Protein AF-A0A8J6J116-F1 (afdb_monomer)

Structure (mmCIF, N/CA/C/O backbone):
data_AF-A0A8J6J116-F1
#
_entry.id   AF-A0A8J6J116-F1
#
loop_
_atom_site.group_PDB
_atom_site.id
_atom_site.type_symbol
_atom_site.label_atom_id
_atom_site.label_alt_id
_atom_site.label_comp_id
_atom_site.label_asym_id
_atom_site.label_entity_id
_atom_site.label_seq_id
_atom_site.pdbx_PDB_ins_code
_atom_site.Cartn_x
_atom_site.Cartn_y
_atom_site.Cartn_z
_atom_site.occupancy
_atom_site.B_iso_or_equiv
_atom_site.auth_seq_id
_atom_site.auth_comp_id
_atom_site.auth_asym_id
_atom_site.auth_atom_id
_atom_site.pdbx_PDB_model_num
ATOM 1 N N . MET A 1 1 ? -20.172 -33.996 52.010 1.00 62.44 1 MET A N 1
ATOM 2 C CA . MET A 1 1 ? -20.257 -32.525 52.157 1.00 62.44 1 MET A CA 1
ATOM 3 C C . MET A 1 1 ? -21.254 -32.003 51.133 1.00 62.44 1 MET A C 1
ATOM 5 O O . MET A 1 1 ? -21.252 -32.518 50.020 1.00 62.44 1 MET A O 1
ATOM 9 N N . GLN A 1 2 ? -22.147 -31.082 51.504 1.00 69.88 2 GLN A N 1
ATOM 10 C CA . GLN A 1 2 ? -23.042 -30.431 50.539 1.00 69.88 2 GLN A CA 1
ATOM 11 C C . GLN A 1 2 ? -22.332 -29.199 49.951 1.00 69.88 2 GLN A C 1
ATOM 13 O O . GLN A 1 2 ? -21.699 -28.475 50.721 1.00 69.88 2 GLN A O 1
ATOM 18 N N . PRO A 1 3 ? -22.381 -28.976 48.626 1.00 76.38 3 PRO A N 1
ATOM 19 C CA . PRO A 1 3 ? -21.834 -27.767 48.022 1.00 76.38 3 PRO A CA 1
ATOM 20 C C . PRO A 1 3 ? -22.619 -26.528 48.459 1.00 76.38 3 PRO A C 1
ATOM 22 O O . PRO A 1 3 ? -23.845 -26.564 48.548 1.00 76.38 3 PRO A O 1
ATOM 25 N N . ASP A 1 4 ? -21.906 -25.435 48.704 1.00 85.69 4 ASP A N 1
ATOM 26 C CA . ASP A 1 4 ? -22.488 -24.132 49.018 1.00 85.69 4 ASP A CA 1
ATOM 27 C C . ASP A 1 4 ? -22.563 -23.283 47.741 1.00 85.69 4 ASP A C 1
ATOM 29 O O . ASP A 1 4 ? -21.609 -22.591 47.379 1.00 85.69 4 ASP A O 1
ATOM 33 N N . TYR A 1 5 ? -23.694 -23.379 47.038 1.00 83.38 5 TYR A N 1
ATOM 34 C CA . TYR A 1 5 ? -23.915 -22.732 45.738 1.00 83.38 5 TYR A CA 1
ATOM 35 C C . TYR A 1 5 ? -23.984 -21.200 45.812 1.00 83.38 5 TYR A C 1
ATOM 37 O O . TYR A 1 5 ? -23.801 -20.535 44.795 1.00 83.38 5 TYR A O 1
ATOM 45 N N . SER A 1 6 ? -24.161 -20.622 47.005 1.00 81.56 6 SER A N 1
ATOM 46 C CA . SER A 1 6 ? -24.160 -19.164 47.189 1.00 81.56 6 SER A CA 1
ATOM 47 C C . SER A 1 6 ? -22.808 -18.527 46.828 1.00 81.56 6 SER A C 1
ATOM 49 O O . SER A 1 6 ? -22.744 -17.376 46.396 1.00 81.56 6 SER A O 1
ATOM 51 N N . LYS A 1 7 ? -21.719 -19.298 46.940 1.00 84.31 7 LYS A N 1
ATOM 52 C CA . LYS A 1 7 ? -20.347 -18.852 46.658 1.00 84.31 7 LYS A CA 1
ATOM 53 C C . LYS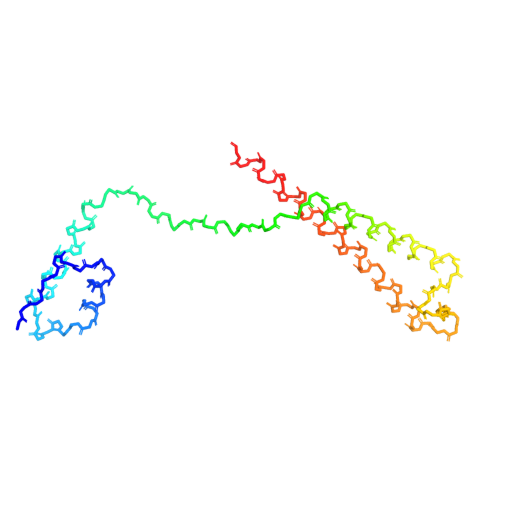 A 1 7 ? -19.941 -18.984 45.194 1.00 84.31 7 LYS A C 1
ATOM 55 O O . LYS A 1 7 ? -18.870 -18.509 44.834 1.00 84.31 7 LYS A O 1
ATOM 60 N N . TYR A 1 8 ? -20.761 -19.637 44.376 1.00 83.94 8 TYR A N 1
ATOM 61 C CA . TYR A 1 8 ? -20.436 -19.917 42.982 1.00 83.94 8 TYR A CA 1
ATOM 62 C C . TYR A 1 8 ? -20.707 -18.661 42.153 1.00 83.94 8 TYR A C 1
ATOM 64 O O . TYR A 1 8 ? -21.639 -17.903 42.427 1.00 83.94 8 TYR A O 1
ATOM 72 N N . THR A 1 9 ? -19.905 -18.423 41.127 1.00 85.75 9 THR A N 1
ATOM 73 C CA . THR A 1 9 ? -20.206 -17.465 40.059 1.00 85.75 9 THR A CA 1
ATOM 74 C C . THR A 1 9 ? -21.334 -17.997 39.166 1.00 85.75 9 THR A C 1
ATOM 76 O O . THR A 1 9 ? -21.699 -19.169 39.224 1.00 85.75 9 THR A O 1
ATOM 79 N N . VAL A 1 10 ? -21.930 -17.136 38.334 1.00 84.44 10 VAL A N 1
ATOM 80 C CA . VAL A 1 10 ? -23.018 -17.558 37.428 1.00 84.44 10 VAL A CA 1
ATOM 81 C C . VAL A 1 10 ? -22.542 -18.638 36.451 1.00 84.44 10 VAL A C 1
ATOM 83 O O . VAL A 1 10 ? -23.272 -19.595 36.211 1.00 84.44 10 VAL A O 1
ATOM 86 N N . ASP A 1 11 ? -21.316 -18.520 35.942 1.00 84.69 11 ASP A N 1
ATOM 87 C CA . ASP A 1 11 ? -20.741 -19.494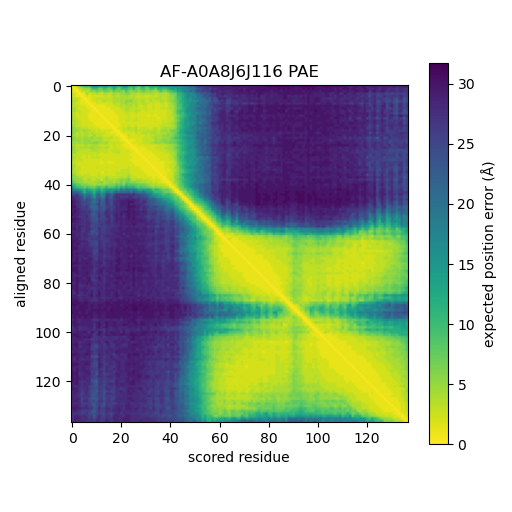 35.010 1.00 84.69 11 ASP A CA 1
ATOM 88 C C . ASP A 1 11 ? -20.491 -20.845 35.701 1.00 84.69 11 ASP A C 1
ATOM 90 O O . ASP A 1 11 ? -20.883 -21.885 35.172 1.00 84.69 11 ASP A O 1
ATOM 94 N N . GLU A 1 12 ? -19.970 -20.834 36.934 1.00 84.69 12 GLU A N 1
ATOM 95 C CA . GLU A 1 12 ? -19.794 -22.047 37.752 1.00 84.69 12 GLU A CA 1
ATOM 96 C C . GLU A 1 12 ? -21.133 -22.725 38.092 1.00 84.69 12 GLU A C 1
ATOM 98 O O . GLU A 1 12 ? -21.199 -23.951 38.179 1.00 84.69 12 GLU A O 1
ATOM 103 N N . LEU A 1 13 ? -22.225 -21.966 38.258 1.00 89.38 13 LEU A N 1
ATOM 104 C CA . LEU A 1 13 ? -23.566 -22.536 38.450 1.00 89.38 13 LEU A CA 1
ATOM 105 C C . LEU A 1 13 ? -24.076 -23.244 37.185 1.00 89.38 13 LEU A C 1
ATOM 107 O O . LEU A 1 13 ? -24.674 -24.316 37.292 1.00 89.38 13 LEU A O 1
ATOM 111 N N . TYR A 1 14 ? -23.830 -22.687 35.994 1.00 88.38 14 TYR A N 1
ATOM 112 C CA . TYR A 1 14 ? -24.181 -23.344 34.728 1.00 88.38 14 TYR A CA 1
ATOM 113 C C . TYR A 1 14 ? -23.334 -24.595 34.472 1.00 88.38 14 TYR A C 1
ATOM 115 O O . TYR A 1 14 ? -23.871 -25.618 34.041 1.00 88.38 14 TYR A O 1
ATOM 123 N N . GLU A 1 15 ? -22.041 -24.548 34.787 1.00 87.38 15 GLU A N 1
ATOM 124 C CA . GLU A 1 15 ? -21.150 -25.708 34.703 1.00 87.38 15 GLU A CA 1
ATOM 125 C C . GLU A 1 15 ? -21.564 -26.813 35.690 1.00 87.38 15 GLU A C 1
ATOM 127 O O . GLU A 1 15 ? -21.654 -27.990 35.322 1.00 87.38 15 GLU A O 1
ATOM 132 N N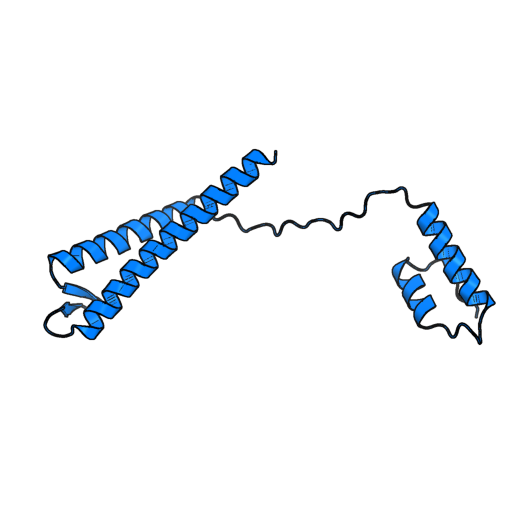 . ALA A 1 16 ? -21.916 -26.446 36.926 1.00 87.94 16 ALA A N 1
ATOM 133 C CA . ALA A 1 16 ? -22.441 -27.379 37.919 1.00 87.94 16 ALA A CA 1
ATOM 134 C C . ALA A 1 16 ? -23.770 -28.008 37.468 1.00 87.94 16 ALA A C 1
ATOM 136 O O . ALA A 1 16 ? -23.977 -29.205 37.657 1.00 87.94 16 ALA A O 1
ATOM 137 N N . LEU A 1 17 ? -24.658 -27.237 36.831 1.00 89.62 17 LEU A N 1
ATOM 138 C CA . LEU A 1 17 ? -25.922 -27.747 36.294 1.00 89.62 17 LEU A CA 1
ATOM 139 C C . LEU A 1 17 ? -25.721 -28.714 35.112 1.00 89.62 17 LEU A C 1
ATOM 141 O O . LEU A 1 17 ? -26.510 -29.646 34.946 1.00 89.62 17 LEU A O 1
ATOM 145 N N . GLY A 1 18 ? -24.690 -28.486 34.293 1.00 87.56 18 GLY A N 1
ATOM 146 C CA . GLY A 1 18 ? -24.345 -29.339 33.153 1.00 87.56 18 GLY A CA 1
ATOM 147 C C . GLY A 1 18 ? -23.605 -30.624 33.535 1.00 87.56 18 GLY A C 1
ATOM 148 O O . GLY A 1 18 ? -23.687 -31.611 32.810 1.00 87.56 18 GLY A O 1
ATOM 149 N N . SER A 1 19 ? -22.903 -30.622 34.670 1.00 87.69 19 SER A N 1
ATOM 150 C CA . SER A 1 19 ? -22.120 -31.766 35.159 1.00 87.69 19 SER A CA 1
ATOM 151 C C . SER A 1 19 ? -22.851 -32.628 36.193 1.00 87.69 19 SER A C 1
ATOM 153 O O . SER A 1 19 ? -22.474 -33.783 36.400 1.00 87.69 19 SER A O 1
ATOM 155 N N . ILE A 1 20 ? -23.891 -32.103 36.849 1.00 88.44 20 ILE A N 1
ATOM 156 C CA . ILE A 1 20 ? -24.657 -32.850 37.850 1.00 88.44 20 ILE A CA 1
ATOM 157 C C . ILE A 1 20 ? -25.614 -33.858 37.205 1.00 88.44 20 ILE A C 1
ATOM 159 O O . ILE A 1 20 ? -26.371 -33.539 36.288 1.00 88.44 20 ILE A O 1
ATOM 163 N N . ASP A 1 21 ? -25.637 -35.079 37.740 1.00 88.69 21 ASP A N 1
ATOM 164 C CA . ASP A 1 21 ? -26.669 -36.062 37.411 1.00 88.69 21 ASP A CA 1
ATOM 165 C C . ASP A 1 21 ? -28.006 -35.634 38.036 1.00 88.69 21 ASP A C 1
ATOM 167 O O . ASP A 1 21 ? -28.242 -35.771 39.242 1.00 88.69 21 ASP A O 1
ATOM 171 N N . GLN A 1 22 ? -28.878 -35.086 37.192 1.00 88.06 22 GLN A N 1
ATOM 172 C CA . GLN A 1 22 ? -30.161 -34.516 37.598 1.00 88.06 22 GLN A CA 1
ATOM 173 C C . GLN A 1 22 ? -31.147 -35.573 38.108 1.00 88.06 22 GLN A C 1
ATOM 175 O O . GLN A 1 22 ? -32.019 -35.250 38.915 1.00 88.06 22 GLN A O 1
ATOM 180 N N . HIS A 1 23 ? -31.006 -36.826 37.666 1.00 85.25 23 HIS A N 1
ATOM 181 C CA . HIS A 1 23 ? -31.875 -37.920 38.088 1.00 85.25 23 HIS A CA 1
ATOM 182 C C . HIS A 1 23 ? -31.448 -38.460 39.457 1.00 85.25 23 HIS A C 1
ATOM 184 O O . HIS A 1 23 ? -32.292 -38.756 40.303 1.00 85.25 23 HIS A O 1
ATOM 190 N N . ALA A 1 24 ? -30.138 -38.548 39.704 1.00 85.94 24 ALA A N 1
ATOM 191 C CA . ALA A 1 24 ? -29.605 -38.984 40.993 1.00 85.94 24 ALA A CA 1
ATOM 192 C C . ALA A 1 24 ? -29.696 -37.902 42.089 1.00 85.94 24 ALA A C 1
ATOM 194 O O . ALA A 1 24 ? -29.809 -38.236 43.270 1.00 85.94 24 ALA A O 1
ATOM 195 N N . TYR A 1 25 ? -29.662 -36.612 41.724 1.00 86.12 25 TYR A N 1
ATOM 196 C CA . TYR A 1 25 ? -29.634 -35.493 42.679 1.00 86.12 25 TYR A CA 1
ATOM 197 C C . TYR A 1 25 ? -30.645 -34.375 42.344 1.00 86.12 25 TYR A C 1
ATOM 199 O O . TYR A 1 25 ? -30.248 -33.228 42.088 1.00 86.12 25 TYR A O 1
ATOM 207 N N . PRO A 1 26 ? -31.961 -34.653 42.414 1.00 85.69 26 PRO A N 1
ATOM 208 C CA . PRO A 1 26 ? -33.001 -33.687 42.047 1.00 85.69 26 PRO A CA 1
ATOM 209 C C . PRO A 1 26 ? -32.975 -32.430 42.929 1.00 85.69 26 PRO A C 1
ATOM 211 O O . PRO A 1 26 ? -32.975 -31.312 42.422 1.00 85.69 26 PRO A O 1
ATOM 214 N N . GLN A 1 27 ? -32.811 -32.594 44.245 1.00 86.25 27 GLN A N 1
ATOM 215 C CA . GLN A 1 27 ? -32.793 -31.476 45.196 1.00 86.25 27 GLN A CA 1
ATOM 216 C C . GLN A 1 27 ? -31.617 -30.508 44.966 1.00 86.25 27 GLN A C 1
ATOM 218 O O . GLN A 1 27 ? -31.749 -29.297 45.110 1.00 86.25 27 GLN A O 1
ATOM 223 N N . ARG A 1 28 ? -30.445 -31.024 44.572 1.00 85.62 28 ARG A N 1
ATOM 224 C CA . ARG A 1 28 ? -29.281 -30.176 44.257 1.00 85.62 28 ARG A CA 1
ATOM 225 C C . ARG A 1 28 ? -29.482 -29.418 42.952 1.00 85.62 28 ARG A C 1
ATOM 227 O O . ARG A 1 28 ? -29.108 -28.255 42.854 1.00 85.62 28 ARG A O 1
ATOM 234 N N . THR A 1 29 ? -30.111 -30.073 41.982 1.00 86.75 29 THR A N 1
ATOM 235 C CA . THR A 1 29 ? -30.483 -29.466 40.703 1.00 86.75 29 THR A CA 1
ATOM 236 C C . THR A 1 29 ? -31.441 -28.293 40.914 1.00 86.75 29 THR A C 1
ATOM 238 O O . THR A 1 29 ? -31.262 -27.238 40.308 1.00 86.75 29 THR A O 1
ATOM 241 N N . GLU A 1 30 ? -32.426 -28.441 41.804 1.00 88.50 30 GLU A N 1
ATOM 242 C CA . GLU A 1 30 ? -33.350 -27.362 42.173 1.00 88.50 30 GLU A CA 1
ATOM 243 C C . GLU A 1 30 ? -32.637 -26.191 42.853 1.00 88.50 30 GLU A C 1
ATOM 245 O O . GLU A 1 30 ? -32.857 -25.044 42.466 1.00 88.50 30 GLU A O 1
ATOM 250 N N . ASN A 1 31 ? -31.721 -26.466 43.787 1.00 88.50 31 ASN A N 1
ATOM 251 C CA . ASN A 1 31 ? -30.947 -25.420 44.459 1.00 88.50 31 ASN A CA 1
ATOM 252 C C . ASN A 1 31 ? -30.110 -24.591 43.468 1.00 88.50 31 ASN A C 1
ATOM 254 O O . ASN A 1 31 ? -30.132 -23.363 43.526 1.00 88.50 31 ASN A O 1
ATOM 258 N N . ILE A 1 32 ? -29.428 -25.247 42.520 1.00 88.81 32 ILE A N 1
ATOM 259 C CA . ILE A 1 32 ? -28.646 -24.566 41.474 1.00 88.81 32 ILE A CA 1
ATOM 260 C C . ILE A 1 32 ? -29.566 -23.716 40.582 1.00 88.81 32 ILE A C 1
ATOM 262 O O . ILE A 1 32 ? -29.265 -22.554 40.310 1.00 88.81 32 ILE A O 1
ATOM 266 N N . LYS A 1 33 ? -30.716 -24.260 40.155 1.00 88.31 33 LYS A N 1
ATOM 267 C CA . LYS A 1 33 ? -31.696 -23.527 39.332 1.00 88.31 33 LYS A CA 1
ATOM 268 C C . LYS A 1 33 ? -32.267 -22.308 40.060 1.00 88.31 33 LYS A C 1
ATOM 270 O O . LYS A 1 33 ? -32.386 -21.249 39.447 1.00 88.31 33 LYS A O 1
ATOM 275 N N . SER A 1 34 ? -32.589 -22.444 41.346 1.00 88.00 34 SER A N 1
ATOM 276 C CA . SER A 1 34 ? -33.089 -21.345 42.179 1.00 88.00 34 SER A CA 1
ATOM 277 C C . SER A 1 34 ? -32.059 -20.221 42.292 1.00 88.00 34 SER A C 1
ATOM 279 O O . SER A 1 34 ? -32.402 -19.057 42.109 1.00 88.00 34 SER A O 1
ATOM 281 N N . GLU A 1 35 ? -30.789 -20.555 42.526 1.00 86.00 35 GLU A N 1
ATOM 282 C CA . GLU A 1 35 ? -29.704 -19.573 42.625 1.00 86.00 35 GLU A CA 1
ATOM 283 C C . GLU A 1 35 ? -29.492 -18.821 41.294 1.00 86.00 35 GLU A C 1
ATOM 285 O O . GLU A 1 35 ? -29.359 -17.595 41.276 1.00 86.00 35 GLU A O 1
ATOM 290 N N . ILE A 1 36 ? -29.548 -19.532 40.157 1.00 87.69 36 ILE A N 1
ATOM 291 C CA . ILE A 1 36 ? -29.493 -18.923 38.816 1.00 87.69 36 ILE A CA 1
ATOM 292 C C . ILE A 1 36 ? -30.674 -17.962 38.605 1.00 87.69 36 ILE A C 1
ATOM 294 O O . ILE A 1 36 ? -30.479 -16.840 38.133 1.00 87.69 36 ILE A O 1
ATOM 298 N N . GLN A 1 37 ? -31.893 -18.371 38.969 1.00 85.31 37 GLN A N 1
ATOM 299 C CA . GLN A 1 37 ? -33.097 -17.549 38.811 1.00 85.31 37 GLN A CA 1
ATOM 300 C C . GLN A 1 37 ? -33.082 -16.307 39.705 1.00 85.31 37 GLN A C 1
ATOM 302 O O . GLN A 1 37 ? -33.405 -15.218 39.232 1.00 85.31 37 GLN A O 1
ATOM 307 N N . GLN A 1 38 ? -32.664 -16.437 40.966 1.00 84.81 38 GLN A N 1
ATOM 308 C CA . GLN A 1 38 ? -32.533 -15.302 41.882 1.00 84.81 38 GLN A CA 1
ATOM 309 C C . GLN A 1 38 ? -31.529 -14.274 41.354 1.00 84.81 38 GLN A C 1
ATOM 311 O O . GLN A 1 38 ? -31.786 -13.072 41.412 1.00 84.81 38 GLN A O 1
ATOM 316 N N . ARG A 1 39 ? -30.413 -14.725 40.772 1.00 81.31 39 ARG A N 1
ATOM 317 C CA . ARG A 1 39 ? -29.421 -13.832 40.158 1.00 81.31 39 ARG A CA 1
ATOM 318 C C . ARG A 1 39 ? -29.934 -13.203 38.870 1.00 81.31 39 ARG A C 1
ATOM 320 O O . ARG A 1 39 ? -29.683 -12.024 38.650 1.00 81.31 39 ARG A O 1
ATOM 327 N N . ALA A 1 40 ? -30.697 -13.932 38.059 1.00 74.19 40 ALA A N 1
ATOM 328 C CA . ALA A 1 40 ? -31.340 -13.378 36.868 1.00 74.19 40 ALA A CA 1
ATOM 329 C C . ALA A 1 40 ? -32.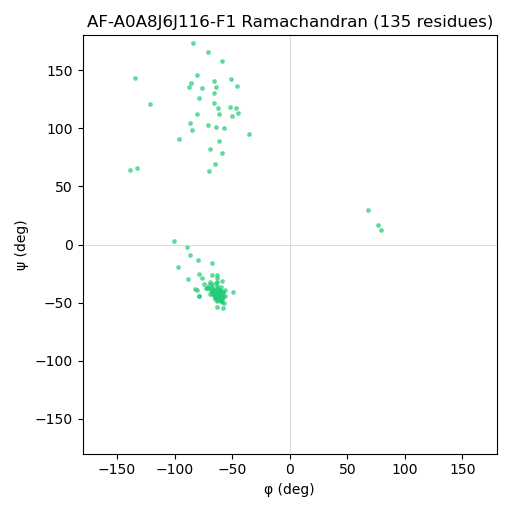397 -12.311 37.214 1.00 74.19 40 ALA A C 1
ATOM 331 O O . ALA A 1 40 ? -32.466 -11.292 36.535 1.00 74.19 40 ALA A O 1
ATOM 332 N N . ALA A 1 41 ? -33.175 -12.512 38.283 1.00 71.81 41 ALA A N 1
ATOM 333 C CA . ALA A 1 41 ? -34.199 -11.568 38.739 1.00 71.81 41 ALA A CA 1
ATOM 334 C C . ALA A 1 41 ? -33.613 -10.323 39.431 1.00 71.81 41 ALA A C 1
ATOM 336 O O . ALA A 1 41 ? -34.161 -9.232 39.296 1.00 71.81 41 ALA A O 1
ATOM 337 N N . ASN A 1 42 ? -32.492 -10.477 40.146 1.00 63.97 42 ASN A N 1
ATOM 338 C CA . ASN A 1 42 ? -31.803 -9.383 40.841 1.00 63.97 42 ASN A CA 1
ATOM 339 C C . ASN A 1 42 ? -30.754 -8.669 39.979 1.00 63.97 42 ASN A C 1
ATOM 341 O O . ASN A 1 42 ? -30.140 -7.711 40.444 1.00 63.97 42 ASN A O 1
ATOM 345 N N . THR A 1 43 ? -30.534 -9.113 38.740 1.00 53.19 43 THR A N 1
ATOM 346 C CA . THR A 1 43 ? -29.749 -8.352 37.767 1.00 53.19 43 THR A CA 1
ATOM 347 C C . THR A 1 43 ? -30.685 -7.289 37.192 1.00 53.19 43 THR A C 1
ATOM 349 O O . THR A 1 43 ? -31.631 -7.654 36.489 1.00 53.19 43 THR A O 1
ATOM 352 N N . PRO A 1 44 ? -30.475 -5.982 37.460 1.00 49.41 44 PRO A N 1
ATOM 353 C CA . PRO A 1 44 ? -31.124 -4.951 36.661 1.00 49.41 44 PRO A CA 1
ATOM 354 C C . PRO A 1 44 ? -30.832 -5.287 35.205 1.00 49.41 44 PRO A C 1
ATOM 356 O O . PRO A 1 44 ? -29.732 -5.751 34.908 1.00 49.41 44 PRO A O 1
ATOM 359 N N . VAL A 1 45 ? -31.785 -5.075 34.301 1.00 48.62 45 VAL A N 1
ATOM 360 C CA . VAL A 1 45 ? -31.538 -5.163 32.858 1.00 48.62 45 VAL A CA 1
ATOM 361 C C . VAL A 1 45 ? -30.560 -4.043 32.470 1.00 48.62 45 VAL A C 1
ATOM 363 O O . VAL A 1 45 ? -30.911 -3.076 31.807 1.00 48.62 45 VAL A O 1
ATOM 366 N N . GLU A 1 46 ? -29.302 -4.143 32.893 1.00 49.19 46 GLU A N 1
ATOM 367 C CA . GLU A 1 46 ? -28.199 -3.734 32.061 1.00 49.19 46 GLU A CA 1
ATOM 368 C C . GLU A 1 46 ? -28.271 -4.681 30.883 1.00 49.19 46 GLU A C 1
ATOM 370 O O . GLU A 1 46 ? -27.923 -5.861 30.964 1.00 49.19 46 GLU A O 1
ATOM 375 N N . THR A 1 47 ? -28.823 -4.156 29.798 1.00 43.38 47 THR A N 1
ATOM 376 C CA . THR A 1 47 ? -28.620 -4.631 28.446 1.00 43.38 47 THR A CA 1
ATOM 377 C C . THR A 1 47 ? -27.175 -5.108 28.330 1.00 43.38 47 THR A C 1
ATOM 379 O O . THR A 1 47 ? -26.264 -4.329 28.051 1.00 43.38 47 THR A O 1
ATOM 382 N N . ARG A 1 48 ? -26.955 -6.414 28.513 1.00 47.41 48 ARG A N 1
ATOM 383 C CA . ARG A 1 48 ? -25.781 -7.113 28.007 1.00 47.41 48 ARG A CA 1
ATOM 384 C C . ARG A 1 48 ? -25.936 -7.161 26.492 1.00 47.41 48 ARG A C 1
ATOM 386 O O . ARG A 1 48 ? -26.017 -8.220 25.883 1.00 47.41 48 ARG A O 1
ATOM 393 N N . THR A 1 49 ? -25.947 -5.987 25.860 1.00 50.22 49 THR A N 1
ATOM 394 C CA . THR A 1 49 ? -25.169 -5.831 24.646 1.00 50.22 49 THR A CA 1
ATOM 395 C C . THR A 1 49 ? -23.819 -6.432 25.013 1.00 50.22 49 THR A C 1
ATOM 397 O O . THR A 1 49 ? -23.206 -5.926 25.962 1.00 50.22 49 THR A O 1
ATOM 400 N N . PRO A 1 50 ? -23.352 -7.513 24.354 1.00 50.62 50 PRO A N 1
ATOM 401 C CA . PRO A 1 50 ? -21.929 -7.813 24.426 1.00 50.62 50 PRO A CA 1
ATOM 402 C C . PRO A 1 50 ? -21.237 -6.472 24.197 1.00 50.62 50 PRO A C 1
ATOM 404 O O . PRO A 1 50 ? -21.745 -5.712 23.357 1.00 50.62 50 PRO A O 1
ATOM 407 N N . PRO A 1 51 ? -20.184 -6.103 24.955 1.00 46.75 51 PRO A N 1
ATOM 408 C CA . PRO A 1 51 ? -19.434 -4.922 24.591 1.00 46.75 51 PRO A CA 1
ATOM 409 C C . PRO A 1 51 ? -19.147 -5.128 23.117 1.00 46.75 51 PRO A C 1
ATOM 411 O O . PRO A 1 51 ? -18.466 -6.081 22.735 1.00 46.75 51 PRO A O 1
ATOM 414 N N . VAL A 1 52 ? -19.776 -4.312 22.269 1.00 50.97 52 VAL A N 1
ATOM 415 C CA . VAL A 1 52 ? -19.378 -4.211 20.887 1.00 50.97 52 VAL A CA 1
ATOM 416 C C . VAL A 1 52 ? -18.044 -3.527 21.064 1.00 50.97 52 VAL A C 1
ATOM 418 O O . VAL A 1 52 ? -17.935 -2.302 21.019 1.00 50.97 52 VAL A O 1
ATOM 421 N N . THR A 1 53 ? -17.022 -4.324 21.369 1.00 50.34 53 THR A N 1
ATOM 422 C CA . THR A 1 53 ? -15.640 -4.044 21.083 1.00 50.34 53 THR A CA 1
ATOM 423 C C . THR A 1 53 ? -15.658 -3.905 19.579 1.00 50.34 53 THR A C 1
ATOM 425 O O . THR A 1 53 ? -15.337 -4.826 18.834 1.00 50.34 53 THR A O 1
ATOM 428 N N . LYS A 1 54 ? -16.113 -2.726 19.118 1.00 53.88 54 LYS A N 1
ATOM 429 C CA . LYS A 1 54 ? -15.780 -2.198 17.813 1.00 53.88 54 LYS A CA 1
ATOM 430 C C . LYS A 1 54 ? -14.288 -2.463 17.766 1.00 53.88 54 LYS A C 1
ATOM 432 O O . LYS A 1 54 ? -13.593 -1.937 18.647 1.00 53.88 54 LYS A O 1
ATOM 437 N N . PRO A 1 55 ? -13.809 -3.364 16.890 1.00 49.78 55 PRO A N 1
ATOM 438 C CA . PRO A 1 55 ? -12.392 -3.645 16.833 1.00 49.78 55 PRO A CA 1
ATOM 439 C C . PRO A 1 55 ? -11.760 -2.275 16.697 1.00 49.78 55 PRO A C 1
ATOM 441 O O . PRO A 1 55 ? -12.147 -1.525 15.797 1.00 49.78 55 PRO A O 1
ATOM 444 N N . LYS A 1 56 ? -10.938 -1.899 17.683 1.00 52.19 56 LYS A N 1
ATOM 445 C CA . LYS A 1 56 ? -10.282 -0.597 17.740 1.00 52.19 56 LYS A CA 1
ATOM 446 C C . LYS A 1 56 ? -9.417 -0.585 16.492 1.00 52.19 56 LYS A C 1
ATOM 448 O O . LYS A 1 56 ? -8.331 -1.163 16.479 1.00 52.19 56 LYS A O 1
ATOM 453 N N . SER A 1 57 ? -9.981 -0.113 15.382 1.00 59.78 57 SER A N 1
ATOM 454 C CA . SER A 1 57 ? -9.310 -0.159 14.101 1.00 59.78 57 SER A CA 1
ATOM 455 C C . SER A 1 57 ? -8.093 0.696 14.327 1.00 59.78 57 SER A C 1
ATOM 457 O O . SER A 1 57 ? -8.252 1.852 14.707 1.00 59.78 57 SER A O 1
ATOM 459 N N . LYS A 1 58 ? -6.901 0.106 14.212 1.00 63.97 58 LYS A N 1
ATOM 460 C CA . LYS A 1 58 ? -5.662 0.864 14.313 1.00 63.97 58 LYS A CA 1
ATOM 461 C C . LYS A 1 58 ? -5.754 1.947 13.243 1.00 63.97 58 LYS A C 1
ATOM 463 O O . LYS A 1 58 ? -5.651 1.646 12.054 1.00 63.97 58 LYS A O 1
ATOM 468 N N . GLU A 1 59 ? -6.094 3.161 13.655 1.00 71.12 59 GLU A N 1
ATOM 469 C CA . GLU A 1 59 ? -6.115 4.305 12.764 1.00 71.12 59 GLU A CA 1
ATOM 470 C C . GLU A 1 59 ? -4.664 4.543 12.362 1.00 71.12 59 GLU A C 1
ATOM 472 O O . GLU A 1 59 ? -3.761 4.513 13.204 1.00 71.12 59 GLU A O 1
ATOM 477 N N . LEU A 1 60 ? -4.409 4.675 11.062 1.00 74.19 60 LEU A N 1
ATOM 478 C CA . LEU A 1 60 ? -3.081 5.069 10.622 1.00 74.19 60 LEU A CA 1
ATOM 479 C C . LEU A 1 60 ? -2.860 6.500 11.109 1.00 74.19 60 LEU A C 1
ATOM 481 O O . LEU A 1 60 ? -3.624 7.399 10.768 1.00 74.19 60 LEU A O 1
ATOM 485 N N . GLY A 1 61 ? -1.812 6.713 11.902 1.00 84.31 61 GLY A N 1
ATOM 486 C CA . GLY A 1 61 ? -1.439 8.058 12.324 1.00 84.31 61 GLY A CA 1
ATOM 487 C C . GLY A 1 61 ? -1.148 8.964 11.123 1.00 84.31 61 GLY A C 1
ATOM 488 O O . GLY A 1 61 ? -0.789 8.490 10.041 1.00 84.31 61 GLY A O 1
ATOM 489 N N . LEU A 1 62 ? -1.242 10.278 11.334 1.00 84.31 62 LEU A N 1
ATOM 490 C CA . LEU A 1 62 ? -1.012 11.301 10.306 1.00 84.31 62 LEU A CA 1
ATOM 491 C C . LEU A 1 62 ? 0.304 11.087 9.533 1.00 84.31 62 LEU A C 1
ATOM 493 O O . LEU A 1 62 ? 0.333 11.200 8.310 1.00 84.31 62 LEU A O 1
ATOM 497 N N . GLY A 1 63 ? 1.380 10.706 10.230 1.00 88.25 63 GLY A N 1
ATOM 498 C CA . GLY A 1 63 ? 2.675 10.422 9.602 1.00 88.25 63 GLY A CA 1
ATOM 499 C C . GLY A 1 63 ? 2.625 9.259 8.607 1.00 88.25 63 GLY A C 1
ATOM 500 O O . GLY A 1 63 ? 3.189 9.352 7.520 1.00 88.25 63 GLY A O 1
ATOM 501 N N . ALA A 1 64 ? 1.890 8.191 8.928 1.00 88.12 64 ALA A N 1
ATOM 502 C CA . ALA A 1 64 ? 1.732 7.057 8.025 1.00 88.12 64 ALA A CA 1
ATOM 503 C C . ALA A 1 64 ? 0.878 7.424 6.801 1.00 88.12 64 ALA A C 1
ATOM 505 O O . ALA A 1 64 ? 1.167 6.974 5.696 1.00 88.12 64 ALA A O 1
ATOM 506 N N . GLN A 1 65 ? -0.123 8.292 6.968 1.00 89.06 65 GLN A N 1
ATOM 507 C CA . GLN A 1 65 ? -0.924 8.800 5.855 1.00 89.06 65 GLN A CA 1
ATOM 508 C C . GLN A 1 65 ? -0.090 9.654 4.889 1.00 89.06 65 GLN A C 1
ATOM 510 O O . GLN A 1 65 ? -0.182 9.468 3.674 1.00 89.06 65 GLN A O 1
ATOM 515 N N . ILE A 1 66 ? 0.742 10.558 5.417 1.00 92.12 66 ILE A N 1
ATOM 516 C CA . ILE A 1 66 ? 1.664 11.374 4.611 1.00 92.12 66 ILE A CA 1
ATOM 517 C C . ILE A 1 66 ? 2.655 10.467 3.875 1.00 92.12 66 ILE A C 1
ATOM 519 O O . ILE A 1 66 ? 2.835 10.613 2.668 1.00 92.12 66 ILE A O 1
ATOM 523 N N . PHE A 1 67 ? 3.236 9.489 4.573 1.00 93.62 67 PHE A N 1
ATOM 524 C CA . PHE A 1 67 ? 4.162 8.526 3.980 1.00 93.62 67 PHE A CA 1
ATOM 525 C C . PHE A 1 67 ? 3.518 7.713 2.845 1.00 93.62 67 PHE A C 1
ATOM 527 O O . PHE A 1 67 ? 4.076 7.646 1.750 1.00 93.62 67 PHE A O 1
ATOM 534 N N . LEU A 1 68 ? 2.319 7.153 3.060 1.00 92.81 68 LEU A N 1
ATOM 535 C CA . LEU A 1 68 ? 1.584 6.419 2.021 1.00 92.81 68 LEU A CA 1
ATOM 536 C C . LEU A 1 68 ? 1.244 7.312 0.824 1.00 92.81 68 LEU A C 1
ATOM 538 O O . LEU A 1 68 ? 1.327 6.859 -0.316 1.00 92.81 68 LEU A O 1
ATOM 542 N N . SER A 1 69 ? 0.865 8.567 1.073 1.00 92.88 69 SER A N 1
ATOM 543 C CA . SER A 1 69 ? 0.569 9.526 0.009 1.00 92.88 69 SER A CA 1
ATOM 544 C C . SER A 1 69 ? 1.813 9.850 -0.817 1.00 92.88 69 SER A C 1
ATOM 546 O O . SER A 1 69 ? 1.733 9.887 -2.041 1.00 92.88 69 SER A O 1
ATOM 548 N N . LEU A 1 70 ? 2.962 10.061 -0.169 1.00 95.62 70 LEU A N 1
ATOM 549 C CA . LEU A 1 70 ? 4.224 10.332 -0.854 1.00 95.62 70 LEU A CA 1
ATOM 550 C C . LEU A 1 70 ? 4.671 9.122 -1.684 1.00 95.62 70 LEU A C 1
ATOM 552 O O . LEU A 1 70 ? 5.026 9.276 -2.850 1.00 95.62 70 LEU A O 1
ATOM 556 N N . MET A 1 71 ? 4.583 7.916 -1.116 1.00 93.75 71 MET A N 1
ATOM 557 C CA . MET A 1 71 ? 4.876 6.676 -1.837 1.00 93.75 71 ME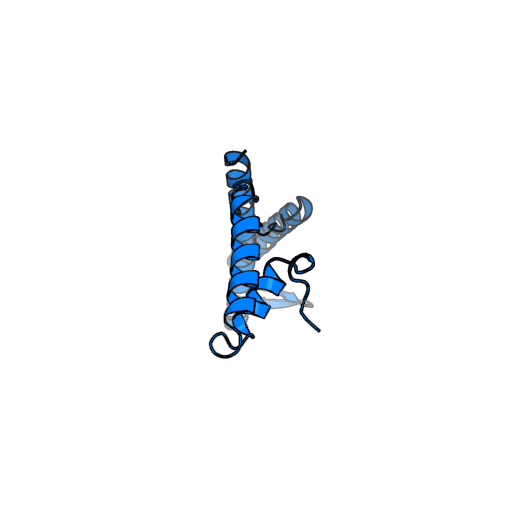T A CA 1
ATOM 558 C C . MET A 1 71 ? 3.978 6.510 -3.063 1.00 93.75 7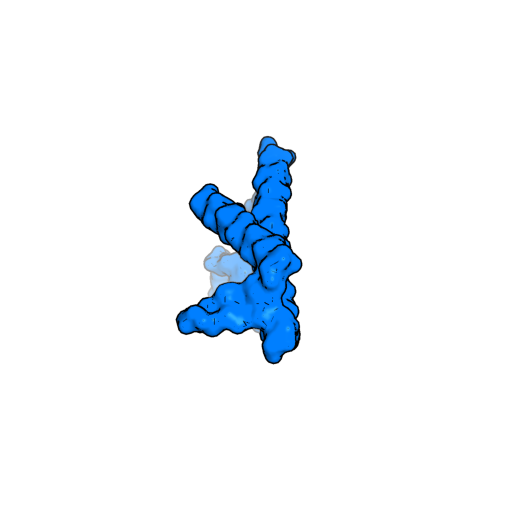1 MET A C 1
ATOM 560 O O . MET A 1 71 ? 4.486 6.230 -4.144 1.00 93.75 71 MET A O 1
ATOM 564 N N . ALA A 1 72 ? 2.668 6.746 -2.934 1.00 94.06 72 ALA A N 1
ATOM 565 C CA . ALA A 1 72 ? 1.748 6.669 -4.068 1.00 94.06 72 ALA A CA 1
ATOM 566 C C . ALA A 1 72 ? 2.171 7.594 -5.219 1.00 94.06 72 ALA A C 1
ATOM 568 O O . ALA A 1 72 ? 2.176 7.171 -6.373 1.00 94.06 72 ALA A O 1
ATOM 569 N N . VAL A 1 73 ? 2.564 8.833 -4.901 1.00 95.81 73 VAL A N 1
ATOM 570 C CA . VAL A 1 73 ? 3.033 9.807 -5.897 1.00 95.81 73 VAL A CA 1
ATOM 571 C C . VAL A 1 73 ? 4.328 9.342 -6.561 1.00 95.81 73 VAL A C 1
ATOM 573 O O . VAL A 1 73 ? 4.416 9.402 -7.782 1.00 95.81 73 VAL A O 1
ATOM 576 N N . ILE A 1 74 ? 5.299 8.842 -5.790 1.00 94.56 74 ILE A N 1
ATOM 577 C CA . ILE A 1 74 ? 6.585 8.350 -6.314 1.00 94.56 74 ILE A CA 1
ATOM 578 C C . ILE A 1 74 ? 6.385 7.151 -7.248 1.00 94.56 74 ILE A C 1
ATOM 580 O O . ILE A 1 74 ? 6.939 7.115 -8.343 1.00 94.56 74 ILE A O 1
ATOM 584 N N . PHE A 1 75 ? 5.586 6.163 -6.842 1.00 93.25 75 PHE A N 1
ATOM 585 C CA . PHE A 1 75 ? 5.348 4.978 -7.668 1.00 93.25 75 PHE A CA 1
ATOM 586 C C . PHE A 1 75 ? 4.558 5.312 -8.937 1.00 93.25 75 PHE A C 1
ATOM 588 O O . PHE A 1 75 ? 4.844 4.762 -10.000 1.00 93.25 75 PHE A O 1
ATOM 595 N N . LEU A 1 76 ? 3.600 6.240 -8.851 1.00 93.75 76 LEU A N 1
ATOM 596 C CA . LEU A 1 76 ? 2.845 6.691 -10.014 1.00 93.75 76 LEU A CA 1
ATOM 597 C C . LEU A 1 76 ? 3.716 7.510 -10.975 1.00 93.75 76 LEU A C 1
ATOM 599 O O . LEU A 1 76 ? 3.642 7.296 -12.183 1.00 93.75 76 LEU A O 1
ATOM 603 N N . SER A 1 77 ? 4.561 8.411 -10.466 1.00 92.00 77 SER A N 1
ATOM 604 C CA . SER A 1 77 ? 5.479 9.180 -11.311 1.00 92.00 77 SER A CA 1
ATOM 605 C C . SER A 1 77 ? 6.507 8.276 -11.988 1.00 92.00 77 SER A C 1
ATOM 607 O O . SER A 1 77 ? 6.746 8.437 -13.182 1.00 92.00 77 SER A O 1
ATOM 609 N N . ALA A 1 78 ? 7.038 7.277 -11.276 1.00 90.44 78 ALA A N 1
ATOM 610 C CA . ALA A 1 78 ? 7.921 6.264 -11.847 1.00 90.44 78 ALA A CA 1
ATOM 611 C C . ALA A 1 78 ? 7.227 5.452 -12.954 1.00 90.44 78 ALA A C 1
ATOM 613 O O . ALA A 1 78 ? 7.807 5.252 -14.017 1.00 90.44 78 ALA A O 1
ATOM 614 N N . ALA A 1 79 ? 5.970 5.041 -12.750 1.00 90.81 79 ALA A N 1
ATOM 615 C CA . ALA A 1 79 ? 5.199 4.331 -13.772 1.00 90.81 79 ALA A CA 1
ATOM 616 C C . ALA A 1 79 ? 4.957 5.196 -15.024 1.00 90.81 79 ALA A C 1
ATOM 618 O O . ALA A 1 79 ? 5.100 4.712 -16.144 1.00 90.81 79 ALA A O 1
ATOM 619 N N . ILE A 1 80 ? 4.630 6.481 -14.853 1.00 92.81 80 ILE A N 1
ATOM 620 C CA . ILE A 1 80 ? 4.449 7.418 -15.975 1.00 92.81 80 ILE A CA 1
ATOM 621 C C . ILE A 1 80 ? 5.771 7.640 -16.717 1.00 92.81 80 ILE A C 1
ATOM 623 O O . ILE A 1 80 ? 5.800 7.592 -17.946 1.00 92.81 80 ILE A O 1
ATOM 627 N N . TYR A 1 81 ? 6.866 7.846 -15.984 1.00 90.31 81 TYR A N 1
ATOM 628 C CA . TYR A 1 81 ? 8.200 7.998 -16.562 1.00 90.31 81 TYR A CA 1
ATOM 629 C C . TYR A 1 81 ? 8.597 6.770 -17.388 1.00 90.31 81 TYR A C 1
ATOM 631 O O . TYR A 1 81 ? 9.043 6.913 -18.525 1.00 90.31 81 TYR A O 1
ATOM 639 N N . ALA A 1 82 ? 8.336 5.570 -16.864 1.00 89.19 82 ALA A N 1
ATOM 640 C CA . ALA A 1 82 ? 8.592 4.314 -17.556 1.00 89.19 82 ALA A CA 1
ATOM 641 C C . ALA A 1 82 ? 7.825 4.194 -18.881 1.00 89.19 82 ALA A C 1
ATOM 643 O O . ALA A 1 82 ? 8.372 3.679 -19.849 1.00 89.19 82 ALA A O 1
ATOM 644 N N . LEU A 1 83 ? 6.585 4.692 -18.958 1.00 90.06 83 LEU A N 1
ATOM 645 C CA . LEU A 1 83 ? 5.822 4.711 -20.215 1.00 90.06 83 LEU A CA 1
ATOM 646 C C . LEU A 1 83 ? 6.392 5.695 -21.239 1.00 90.06 83 LEU A C 1
ATOM 648 O O . LEU A 1 83 ? 6.274 5.453 -22.437 1.00 90.06 83 LEU A O 1
ATOM 652 N N . TYR A 1 84 ? 6.970 6.806 -20.779 1.00 90.69 84 TYR A N 1
ATOM 653 C CA . TYR A 1 84 ? 7.528 7.830 -21.660 1.00 90.69 84 TYR A CA 1
ATOM 654 C C . TYR A 1 84 ? 8.910 7.443 -22.198 1.00 90.69 84 TYR A C 1
ATOM 656 O O . TYR A 1 84 ? 9.180 7.611 -23.384 1.00 90.69 84 TYR A O 1
ATOM 664 N N . VAL A 1 85 ? 9.782 6.928 -21.328 1.00 89.62 85 VAL A N 1
ATOM 665 C CA . VAL A 1 85 ? 11.170 6.575 -21.671 1.00 89.62 85 VAL A CA 1
ATOM 666 C C . VAL A 1 85 ? 11.281 5.145 -22.201 1.00 89.62 85 VAL A C 1
ATOM 668 O O . VAL A 1 85 ? 12.134 4.864 -23.036 1.00 89.62 85 VAL A O 1
ATOM 671 N N . GLY A 1 86 ? 10.398 4.243 -21.765 1.00 86.81 86 GLY A N 1
ATOM 672 C CA . GLY A 1 86 ? 10.479 2.814 -22.078 1.00 86.81 86 GLY A CA 1
ATOM 673 C C . GLY A 1 86 ? 11.497 2.059 -21.221 1.00 86.81 86 GLY A C 1
ATOM 674 O O . GLY A 1 86 ? 11.829 0.916 -21.535 1.00 86.81 86 GLY A O 1
ATOM 675 N N . GLU A 1 87 ? 11.990 2.680 -20.145 1.00 88.88 87 GLU A N 1
ATOM 676 C CA . GLU A 1 87 ? 13.008 2.123 -19.253 1.00 88.88 87 GLU A CA 1
ATOM 677 C C . GLU A 1 87 ? 12.620 2.324 -17.783 1.00 88.88 87 GLU A C 1
ATOM 679 O O . GLU A 1 87 ? 12.033 3.342 -17.403 1.00 88.88 87 GLU A O 1
ATOM 684 N N . ILE A 1 88 ? 12.932 1.331 -16.949 1.00 88.06 88 ILE A N 1
ATOM 685 C CA . ILE A 1 88 ? 12.786 1.393 -15.492 1.00 88.06 88 ILE A CA 1
ATOM 686 C C . ILE A 1 88 ? 14.157 1.161 -14.867 1.00 88.06 88 ILE A C 1
ATOM 688 O O . ILE A 1 88 ? 14.733 0.086 -15.026 1.00 88.06 88 ILE A O 1
ATOM 692 N N . ASN A 1 89 ? 14.638 2.133 -14.093 1.00 82.56 89 ASN A N 1
ATOM 693 C CA . ASN A 1 89 ? 15.884 2.002 -13.341 1.00 82.56 89 ASN A CA 1
ATOM 694 C C . ASN A 1 89 ? 15.755 0.848 -12.334 1.00 82.56 89 ASN A C 1
ATOM 696 O O . ASN A 1 89 ? 14.976 0.924 -11.377 1.00 82.56 89 ASN A O 1
ATOM 700 N N . GLY A 1 90 ? 16.500 -0.233 -12.546 1.00 70.44 90 GLY A N 1
ATOM 701 C CA . GLY A 1 90 ? 16.554 -1.357 -11.621 1.00 70.44 90 GLY A CA 1
ATOM 702 C C . GLY A 1 90 ? 17.552 -1.132 -10.487 1.00 70.44 90 GLY A C 1
ATOM 703 O O . GLY A 1 90 ? 18.320 -0.168 -10.439 1.00 70.44 90 GLY A O 1
ATOM 704 N N . ALA A 1 91 ? 17.560 -2.062 -9.533 1.00 63.62 91 ALA A N 1
ATOM 705 C CA . ALA A 1 91 ? 18.546 -2.042 -8.462 1.00 63.62 91 ALA A CA 1
ATOM 706 C C . ALA A 1 91 ? 19.960 -2.245 -9.037 1.00 63.62 91 ALA A C 1
ATOM 708 O O . ALA A 1 91 ? 20.183 -3.152 -9.835 1.00 63.62 91 ALA A O 1
ATOM 709 N N . ARG A 1 92 ? 20.924 -1.438 -8.567 1.00 69.25 92 ARG A N 1
ATOM 710 C CA . ARG A 1 92 ? 22.355 -1.503 -8.937 1.00 69.25 92 ARG A CA 1
ATOM 711 C C . ARG A 1 92 ? 22.685 -1.121 -10.390 1.00 69.25 92 ARG A C 1
ATOM 713 O O . ARG A 1 92 ? 23.678 -1.603 -10.922 1.00 69.25 92 ARG A O 1
ATOM 720 N N . GLY A 1 93 ? 21.899 -0.236 -11.005 1.00 67.19 93 GLY A N 1
ATOM 721 C CA . GLY A 1 93 ? 22.204 0.307 -12.338 1.00 67.19 93 GLY A CA 1
ATOM 722 C C . GLY A 1 93 ? 21.907 -0.655 -13.489 1.00 67.19 93 GLY A C 1
ATOM 723 O O . GLY A 1 93 ? 22.429 -0.478 -14.582 1.00 67.19 93 GLY A O 1
ATOM 724 N N . ALA A 1 94 ? 21.108 -1.693 -13.236 1.00 70.50 94 ALA A N 1
ATOM 725 C CA . ALA A 1 94 ? 20.551 -2.525 -14.290 1.00 70.50 94 ALA A CA 1
ATOM 726 C C . ALA A 1 94 ? 19.252 -1.882 -14.782 1.00 70.50 94 ALA A C 1
ATOM 728 O O . ALA A 1 94 ? 18.237 -1.954 -14.089 1.00 70.50 94 ALA A O 1
ATOM 729 N N . ASP A 1 95 ? 19.281 -1.254 -15.952 1.00 82.25 95 ASP A N 1
ATOM 730 C CA . ASP A 1 95 ? 18.084 -0.656 -16.536 1.00 82.25 95 ASP A CA 1
ATOM 731 C C . ASP A 1 95 ? 17.220 -1.742 -17.177 1.00 82.25 95 ASP A C 1
ATOM 733 O O . ASP A 1 95 ? 17.667 -2.558 -17.985 1.00 82.25 95 ASP A O 1
ATOM 737 N N . LEU A 1 96 ? 15.956 -1.786 -16.767 1.00 83.69 96 LEU A N 1
ATOM 738 C CA . LEU A 1 96 ? 14.959 -2.662 -17.357 1.00 83.69 96 LEU A CA 1
ATOM 739 C C . LEU A 1 96 ? 14.389 -1.943 -18.572 1.00 83.69 96 LEU A C 1
ATOM 741 O O . LEU A 1 96 ? 13.513 -1.091 -18.431 1.00 83.69 96 LEU A O 1
ATOM 745 N N . SER A 1 97 ? 14.887 -2.283 -19.756 1.00 86.69 97 SER A N 1
ATOM 746 C CA . SER A 1 97 ? 14.355 -1.757 -21.011 1.00 86.69 97 SER A CA 1
ATOM 747 C C . SER A 1 97 ? 13.180 -2.594 -21.508 1.00 86.69 97 SER A C 1
ATOM 749 O O . SER A 1 97 ? 13.214 -3.829 -21.495 1.00 86.69 97 SER A O 1
ATOM 751 N N . GLN A 1 98 ? 12.150 -1.918 -22.016 1.00 88.50 98 GLN A N 1
ATOM 752 C CA . GLN A 1 98 ? 11.018 -2.552 -22.688 1.00 88.50 98 GLN A CA 1
ATOM 753 C C . GLN A 1 98 ? 11.461 -3.379 -23.907 1.00 88.50 98 GLN A C 1
ATOM 755 O O . GLN A 1 98 ? 10.824 -4.382 -24.227 1.00 88.50 98 GLN A O 1
ATOM 760 N N . LYS A 1 99 ? 12.535 -2.964 -24.591 1.00 87.00 99 LYS A N 1
ATOM 761 C CA . LYS A 1 99 ? 13.022 -3.626 -25.810 1.00 87.00 99 LYS A CA 1
ATOM 762 C C . LYS A 1 99 ? 13.822 -4.886 -25.505 1.00 87.00 99 LYS A C 1
ATOM 764 O O . LYS A 1 99 ? 13.598 -5.910 -26.143 1.00 87.00 99 LYS A O 1
ATOM 769 N N . ASP A 1 100 ? 14.711 -4.811 -24.521 1.00 87.50 100 ASP A N 1
ATOM 770 C CA . ASP A 1 100 ? 15.633 -5.906 -24.216 1.00 87.50 100 ASP A CA 1
ATOM 771 C C . ASP A 1 100 ? 14.974 -6.981 -23.348 1.00 87.50 100 ASP A C 1
ATOM 773 O O . ASP A 1 100 ? 15.220 -8.174 -23.520 1.00 87.50 100 ASP A O 1
ATOM 777 N N . GLN A 1 101 ? 14.131 -6.564 -22.397 1.00 86.94 101 GLN A N 1
ATOM 778 C CA . GLN A 1 101 ? 13.540 -7.445 -21.390 1.00 86.94 101 GLN A CA 1
ATOM 779 C C . GLN A 1 101 ? 12.055 -7.110 -21.155 1.00 86.94 101 GLN A C 1
ATOM 781 O O . GLN A 1 101 ? 11.669 -6.735 -20.042 1.00 86.94 101 GLN A O 1
ATOM 786 N N . PRO A 1 102 ? 11.180 -7.286 -22.169 1.00 88.38 102 PRO A N 1
ATOM 787 C CA . PRO A 1 102 ? 9.780 -6.860 -22.107 1.00 88.38 102 PRO A CA 1
ATOM 788 C C . PRO A 1 102 ? 9.024 -7.488 -20.934 1.00 88.38 102 PRO A C 1
ATOM 790 O O . PRO A 1 102 ? 8.265 -6.812 -20.244 1.00 88.38 102 PRO A O 1
ATOM 793 N N . THR A 1 103 ? 9.258 -8.773 -20.653 1.00 90.56 103 THR A N 1
ATOM 794 C CA . THR A 1 103 ? 8.596 -9.479 -19.548 1.00 90.56 103 THR A CA 1
ATOM 795 C C . THR A 1 103 ? 8.913 -8.845 -18.193 1.00 90.56 103 THR A C 1
ATOM 797 O O . THR A 1 103 ? 8.000 -8.610 -17.403 1.00 90.56 103 THR A O 1
ATOM 800 N N . LEU A 1 104 ? 10.187 -8.539 -17.927 1.00 89.06 104 LEU A N 1
ATOM 801 C CA . LEU A 1 104 ? 10.617 -7.937 -16.661 1.00 89.06 104 LEU A CA 1
ATOM 802 C C . LEU A 1 104 ? 10.196 -6.470 -16.562 1.00 89.06 104 LEU A C 1
ATOM 804 O O . LEU A 1 104 ? 9.761 -6.036 -15.495 1.00 89.06 104 LEU A O 1
ATOM 808 N N . PHE A 1 105 ? 10.250 -5.738 -17.677 1.00 91.31 105 PHE A N 1
ATOM 809 C CA . PHE A 1 105 ? 9.745 -4.372 -17.761 1.00 91.31 105 PHE A CA 1
ATOM 810 C C . PHE A 1 105 ? 8.259 -4.302 -17.391 1.00 91.31 105 PHE A C 1
ATOM 812 O O . PHE A 1 105 ? 7.893 -3.587 -16.459 1.00 91.31 105 PHE A O 1
ATOM 819 N N . TYR A 1 106 ? 7.398 -5.089 -18.051 1.00 91.88 106 TYR A N 1
ATOM 820 C CA . TYR A 1 106 ? 5.960 -5.065 -17.775 1.00 91.88 106 TYR A CA 1
ATOM 821 C C . TYR A 1 106 ? 5.628 -5.584 -16.375 1.00 91.88 106 TYR A C 1
ATOM 823 O O . TYR A 1 106 ? 4.780 -4.999 -15.704 1.00 91.88 106 TYR A O 1
ATOM 831 N N . LEU A 1 107 ? 6.313 -6.627 -15.892 1.00 92.81 107 LEU A N 1
ATOM 832 C CA . LEU A 1 107 ? 6.147 -7.105 -14.517 1.00 92.81 107 LEU A CA 1
ATOM 833 C C . LEU A 1 107 ? 6.462 -5.997 -13.498 1.00 92.81 107 LEU A C 1
ATOM 835 O O . LEU A 1 107 ? 5.684 -5.762 -12.569 1.00 92.81 107 LEU A O 1
ATOM 839 N N . SER A 1 108 ? 7.576 -5.288 -13.693 1.00 90.19 108 SER A N 1
ATOM 840 C CA . SER A 1 108 ? 7.969 -4.160 -12.846 1.00 90.19 108 SER A CA 1
ATOM 841 C C . SER A 1 108 ? 6.963 -3.010 -12.945 1.00 90.19 108 SER A C 1
ATOM 843 O O . SER A 1 108 ? 6.500 -2.507 -11.919 1.00 90.19 108 SER A O 1
ATOM 845 N N . PHE A 1 109 ? 6.542 -2.645 -14.157 1.00 92.31 109 PHE A N 1
ATOM 846 C CA . PHE A 1 109 ? 5.538 -1.609 -14.402 1.00 92.31 109 PHE A CA 1
ATOM 847 C C . PHE A 1 109 ? 4.211 -1.904 -13.685 1.00 92.31 109 PHE A C 1
ATOM 849 O O . PHE A 1 109 ? 3.705 -1.063 -12.937 1.00 92.31 109 PHE A O 1
ATOM 856 N N . PHE A 1 110 ? 3.668 -3.117 -13.838 1.00 94.62 110 PHE A N 1
ATOM 857 C CA . PHE A 1 110 ? 2.435 -3.518 -13.155 1.00 94.62 110 PHE A CA 1
ATOM 858 C C . PHE A 1 110 ? 2.600 -3.546 -11.636 1.00 94.62 110 PHE A C 1
ATOM 860 O O . PHE A 1 110 ? 1.661 -3.203 -10.920 1.00 94.62 110 PHE A O 1
ATOM 867 N N . THR A 1 111 ? 3.790 -3.885 -11.137 1.00 92.69 111 THR A N 1
ATOM 868 C CA . THR A 1 111 ? 4.093 -3.812 -9.703 1.00 92.69 111 THR A CA 1
ATOM 869 C C . THR A 1 111 ? 4.037 -2.368 -9.199 1.00 92.69 111 THR A C 1
ATOM 871 O O . THR A 1 111 ? 3.388 -2.108 -8.186 1.00 92.69 111 THR A O 1
ATOM 874 N N . HIS A 1 112 ? 4.631 -1.409 -9.920 1.00 91.94 112 HIS A N 1
ATOM 875 C CA . HIS A 1 112 ? 4.556 0.015 -9.565 1.00 91.94 112 HIS A CA 1
ATOM 876 C C . HIS A 1 112 ? 3.106 0.516 -9.555 1.00 91.94 112 HIS A C 1
ATOM 878 O O . HIS A 1 112 ? 2.680 1.161 -8.594 1.00 91.94 112 HIS A O 1
ATOM 884 N N . LEU A 1 113 ? 2.326 0.160 -10.582 1.00 94.56 113 LEU A N 1
ATOM 885 C CA . LEU A 1 113 ? 0.913 0.526 -10.671 1.00 94.56 113 LEU A CA 1
ATOM 886 C C . LEU A 1 113 ? 0.098 -0.076 -9.517 1.00 94.56 113 LEU A C 1
ATOM 888 O O . LEU A 1 113 ? -0.685 0.625 -8.877 1.00 94.56 113 LEU A O 1
ATOM 892 N N . PHE A 1 114 ? 0.315 -1.357 -9.214 1.00 95.81 114 PHE A N 1
ATOM 893 C CA . PHE A 1 114 ? -0.356 -2.045 -8.116 1.00 95.81 114 PHE A CA 1
ATOM 894 C C . PHE A 1 114 ? -0.056 -1.386 -6.767 1.00 95.81 114 PHE A C 1
ATOM 896 O O . PHE A 1 114 ? -0.986 -1.117 -6.004 1.00 95.81 114 PHE A O 1
ATOM 903 N N . VAL A 1 115 ? 1.214 -1.077 -6.481 1.00 94.44 115 VAL A N 1
ATOM 904 C CA . VAL A 1 115 ? 1.620 -0.407 -5.236 1.00 94.44 115 VAL A CA 1
ATOM 905 C C . VAL A 1 115 ? 0.991 0.983 -5.139 1.00 94.44 115 VAL A C 1
ATOM 907 O O . VAL A 1 115 ? 0.404 1.310 -4.106 1.00 94.44 115 VAL A O 1
ATOM 910 N N . ALA A 1 116 ? 1.028 1.774 -6.216 1.00 93.50 116 ALA A N 1
ATOM 911 C CA . ALA A 1 116 ? 0.401 3.093 -6.248 1.00 93.50 116 ALA A CA 1
ATOM 912 C C . ALA A 1 116 ? -1.111 3.009 -5.964 1.00 93.50 116 ALA A C 1
ATOM 914 O O . ALA A 1 116 ? -1.616 3.693 -5.067 1.00 93.50 116 ALA A O 1
ATOM 915 N N . CYS A 1 117 ? -1.829 2.117 -6.657 1.00 96.06 117 CYS A N 1
ATOM 916 C CA . CYS A 1 117 ? -3.253 1.881 -6.423 1.00 96.06 117 CYS A CA 1
ATOM 917 C C . CYS A 1 117 ? -3.529 1.410 -4.991 1.00 96.06 117 CYS A C 1
ATOM 919 O O . CYS A 1 117 ? -4.457 1.905 -4.350 1.00 96.06 117 CYS A O 1
ATOM 921 N N . TYR A 1 118 ? -2.723 0.490 -4.461 1.00 95.12 118 TYR A N 1
ATOM 922 C CA . TYR A 1 118 ? -2.865 -0.012 -3.098 1.00 95.12 118 TYR A CA 1
ATOM 923 C C . TYR A 1 118 ? -2.721 1.109 -2.062 1.00 95.12 118 TYR A C 1
ATOM 925 O O . TYR A 1 118 ? -3.578 1.242 -1.183 1.00 95.12 118 TYR A O 1
ATOM 933 N N . CYS A 1 119 ? -1.695 1.956 -2.187 1.00 93.00 119 CYS A N 1
ATOM 934 C CA . CYS A 1 119 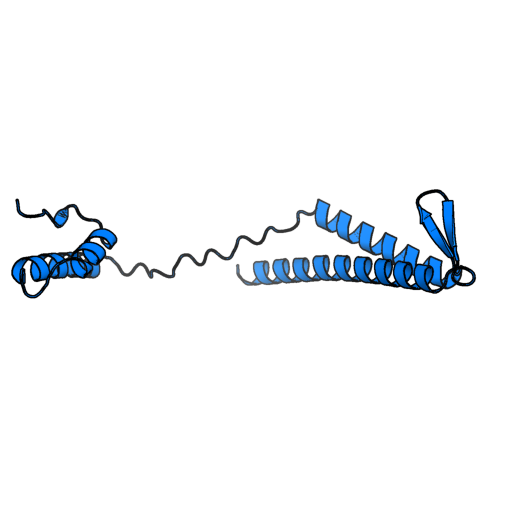? -1.495 3.105 -1.305 1.00 93.00 119 CYS A CA 1
ATOM 935 C C . CYS A 1 119 ? -2.693 4.066 -1.348 1.00 93.00 119 CYS A C 1
ATOM 937 O O . CYS A 1 119 ? -3.211 4.447 -0.295 1.00 93.00 119 CYS A O 1
ATOM 939 N N . VAL A 1 120 ? -3.196 4.394 -2.544 1.00 93.00 120 VAL A N 1
ATOM 940 C CA . VAL A 1 120 ? -4.382 5.255 -2.708 1.00 93.00 120 VAL A CA 1
ATOM 941 C C . VAL A 1 120 ? -5.623 4.625 -2.071 1.00 93.00 120 VAL A C 1
ATOM 943 O O . VAL A 1 120 ? -6.349 5.300 -1.339 1.00 93.00 120 VAL A O 1
ATOM 946 N N . LEU A 1 121 ? -5.861 3.329 -2.288 1.00 94.31 121 LEU A N 1
ATOM 947 C CA . LEU A 1 121 ? -7.001 2.615 -1.710 1.00 94.31 121 LEU A CA 1
ATOM 948 C C . LEU A 1 121 ? -6.941 2.571 -0.181 1.00 94.31 121 LEU A C 1
ATOM 950 O O . LEU A 1 121 ? -7.982 2.692 0.468 1.00 94.31 121 LEU A O 1
ATOM 954 N N . GLN A 1 122 ? -5.752 2.414 0.403 1.00 91.88 122 GLN A N 1
ATOM 955 C CA . GLN A 1 122 ? -5.577 2.455 1.855 1.00 91.88 122 GLN A CA 1
ATOM 956 C C . GLN A 1 122 ? -5.906 3.842 2.419 1.00 91.88 122 GLN A C 1
ATOM 958 O O . GLN A 1 122 ? -6.713 3.945 3.346 1.00 91.88 122 GLN A O 1
ATOM 963 N N . VAL A 1 123 ? -5.384 4.910 1.803 1.00 90.94 123 VAL A N 1
ATOM 964 C CA . VAL A 1 123 ? -5.701 6.294 2.196 1.00 90.94 123 VAL A CA 1
ATOM 965 C C . VAL A 1 123 ? -7.199 6.587 2.035 1.00 90.94 123 VAL A C 1
ATOM 967 O O . VAL A 1 123 ? -7.813 7.194 2.915 1.00 90.94 123 VAL A O 1
ATOM 970 N N . TYR A 1 124 ? -7.824 6.117 0.952 1.00 92.12 124 TYR A N 1
ATOM 971 C CA . TYR A 1 124 ? -9.263 6.268 0.727 1.00 92.12 124 TYR A CA 1
ATOM 972 C C . TYR A 1 124 ? -10.097 5.542 1.793 1.00 92.12 124 TYR A C 1
ATOM 974 O O . TYR A 1 124 ? -11.004 6.135 2.385 1.00 92.12 124 TYR A O 1
ATOM 982 N N . LYS A 1 125 ? -9.779 4.270 2.077 1.00 90.00 125 LYS A N 1
ATOM 983 C CA . LY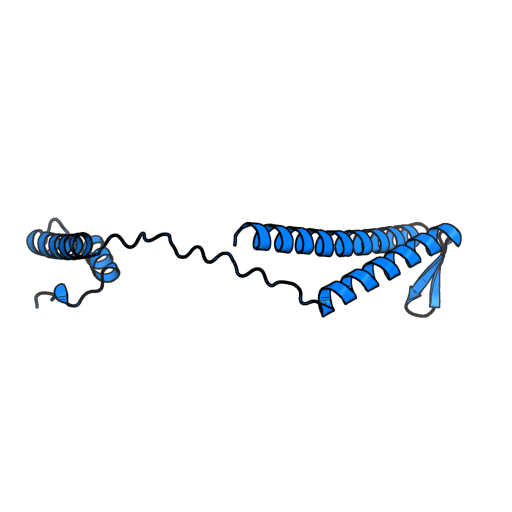S A 1 125 ? -10.463 3.476 3.111 1.00 90.00 125 LYS A CA 1
ATOM 984 C C . LYS A 1 125 ? -10.359 4.143 4.477 1.00 90.00 125 LYS A C 1
ATOM 986 O O . LYS A 1 125 ? -11.347 4.166 5.207 1.00 90.00 125 LYS A O 1
ATOM 991 N N . GLN A 1 126 ? -9.197 4.699 4.806 1.00 86.50 126 GLN A N 1
ATOM 992 C CA . GLN A 1 126 ? -8.998 5.443 6.042 1.00 86.50 126 GLN A CA 1
ATOM 993 C C . GLN A 1 126 ? -9.883 6.693 6.106 1.00 86.50 126 GLN A C 1
ATOM 995 O O . GLN A 1 126 ? -10.673 6.817 7.038 1.00 86.50 126 GLN A O 1
ATOM 1000 N N . ARG A 1 127 ? -9.831 7.573 5.097 1.00 86.88 127 ARG A N 1
ATOM 1001 C CA . ARG A 1 127 ? -10.665 8.791 5.068 1.00 86.88 127 ARG A CA 1
ATOM 1002 C C . ARG A 1 127 ? -12.154 8.473 5.189 1.00 86.88 127 ARG A C 1
ATOM 1004 O O . ARG A 1 127 ? -12.886 9.165 5.892 1.00 86.88 127 ARG A O 1
ATOM 1011 N N . LYS A 1 128 ? -12.607 7.392 4.544 1.00 88.50 128 LYS A N 1
ATOM 1012 C CA . LYS A 1 128 ? -13.990 6.917 4.664 1.00 88.50 128 LYS A CA 1
ATOM 1013 C C . LYS A 1 128 ? -14.328 6.492 6.100 1.00 88.50 128 LYS A C 1
ATOM 1015 O O . LYS A 1 128 ? -15.419 6.801 6.572 1.00 88.50 128 LYS A O 1
ATOM 1020 N N . ARG A 1 129 ? -13.414 5.816 6.808 1.00 84.69 129 ARG A N 1
ATOM 1021 C CA . ARG A 1 129 ? -13.594 5.449 8.227 1.00 84.69 129 ARG A CA 1
ATOM 1022 C C . ARG A 1 129 ? -13.678 6.683 9.125 1.00 84.69 129 ARG A C 1
ATOM 1024 O O . ARG A 1 129 ? -14.606 6.763 9.922 1.00 84.69 129 ARG A O 1
ATOM 1031 N N . GLU A 1 130 ? -12.793 7.661 8.935 1.00 84.38 130 GLU A N 1
ATOM 1032 C CA . GLU A 1 130 ? -12.799 8.924 9.692 1.00 84.38 130 GLU A CA 1
ATOM 1033 C C . GLU A 1 130 ? -14.119 9.694 9.511 1.00 84.38 130 GLU A C 1
ATOM 1035 O O . GLU A 1 130 ? -14.687 10.212 10.472 1.00 84.38 130 GLU A O 1
ATOM 1040 N N . GLN A 1 131 ? -14.659 9.731 8.288 1.00 84.62 131 GLN A N 1
ATOM 1041 C CA . GLN A 1 131 ? -15.958 10.355 8.010 1.00 84.62 131 GLN A CA 1
ATOM 1042 C C . GLN A 1 131 ? -17.125 9.628 8.691 1.00 84.62 131 GLN A C 1
ATOM 1044 O O . GLN A 1 131 ? -18.039 10.277 9.196 1.00 84.62 131 GLN A O 1
ATOM 1049 N N . LEU A 1 132 ? -17.112 8.292 8.709 1.00 83.75 132 LEU A N 1
ATOM 1050 C CA . LEU A 1 132 ? -18.147 7.493 9.373 1.00 83.75 132 LEU A CA 1
ATOM 1051 C C . LEU A 1 132 ? -18.091 7.635 10.900 1.00 83.75 132 LEU A C 1
ATOM 1053 O O . LEU A 1 132 ? -19.140 7.710 11.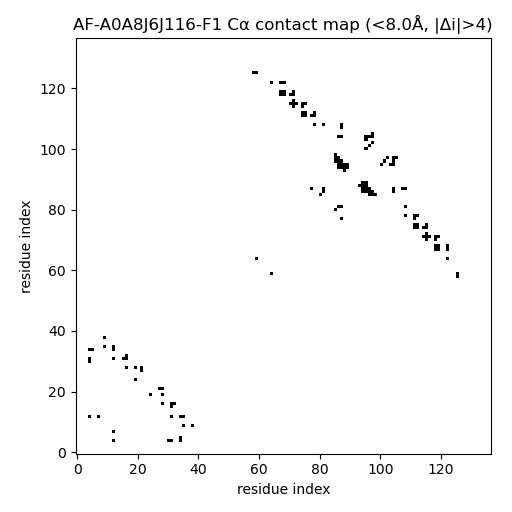539 1.00 83.75 132 LEU A O 1
ATOM 1057 N N . ALA A 1 133 ? -16.887 7.724 11.474 1.00 79.75 133 ALA A N 1
ATOM 1058 C CA . ALA A 1 133 ? -16.696 7.966 12.901 1.00 79.75 133 ALA A CA 1
ATOM 1059 C C . ALA A 1 133 ? -17.279 9.325 13.325 1.00 79.75 133 ALA A C 1
ATOM 1061 O O . ALA A 1 133 ? -18.042 9.378 14.285 1.00 79.75 133 ALA A O 1
ATOM 1062 N N . LYS A 1 134 ? -17.017 10.391 12.552 1.00 77.94 134 LYS A N 1
ATOM 1063 C CA . LYS A 1 134 ? -17.564 11.738 12.809 1.00 77.94 134 LYS A CA 1
ATOM 1064 C C . LYS A 1 134 ? -19.091 11.821 12.717 1.00 77.94 134 LYS A C 1
ATOM 1066 O O . LYS A 1 134 ? -19.676 12.662 13.376 1.00 77.94 134 LYS A O 1
ATOM 1071 N N . LYS A 1 135 ? -19.739 10.979 11.901 1.00 79.00 135 LYS A N 1
ATOM 1072 C CA . LYS A 1 135 ? -21.213 10.930 11.780 1.00 79.00 135 LYS A CA 1
ATOM 1073 C C . LYS A 1 135 ? -21.909 10.159 12.908 1.00 79.00 135 LYS A C 1
ATOM 1075 O O . LYS A 1 135 ? -23.130 10.190 12.976 1.00 79.00 135 LYS A O 1
ATOM 1080 N N . SER A 1 136 ? -21.159 9.401 13.708 1.00 69.12 136 SER A N 1
ATOM 1081 C CA . SER A 1 136 ? -21.704 8.536 14.765 1.00 69.12 136 SER A CA 1
ATOM 1082 C C . SER A 1 136 ? -21.587 9.148 16.170 1.00 69.12 136 SER A C 1
ATOM 1084 O O . SER A 1 136 ? -21.898 8.457 17.139 1.00 69.12 136 SER A O 1
ATOM 1086 N N . GLN A 1 137 ? -21.079 10.381 16.272 1.00 57.94 137 GLN A N 1
ATOM 1087 C CA . GLN A 1 137 ? -21.012 11.208 17.482 1.00 57.94 137 GLN A CA 1
ATOM 1088 C C . GLN A 1 137 ? -22.073 12.300 17.398 1.00 57.94 137 GLN A C 1
ATOM 1090 O O . GLN A 1 137 ? -22.629 12.626 18.465 1.00 57.94 137 GLN A O 1
#

Nearest PDB structures (foldseek):
  7ze1-assembly1_A  TM=6.272E-01  e=6.012E+00  Tribolium castaneum

Mean predicted aligned error: 16.54 Å

Radius of gyration: 31.75 Å; Cα contacts (8 Å, |Δi|>4): 80; chains: 1; bounding box: 57×51×78 Å

Organism: NCBI:txid2125989

pLDDT: mean 82.12, std 13.47, range [43.38, 96.06]

Secondary structure (DSSP, 8-state):
----GGGS-HHHHHHHHHHS-TTT-HHHHHHHHHHHHHHHHHS---------------PPPHHHHHHHHHHHHHHHHHHHHHHHHSEEE-GGG-EEETTT-HHHHHHHHHHHHHHHHHHHHHHHHHHHHHHHHHTT-

Solvent-accessible surface area (backbone atoms only — not comparable to full-atom values): 8005 Å² total; per-residue (Å²): 135,82,84,69,70,86,78,49,52,75,66,55,42,52,52,50,63,73,70,49,60,54,85,85,35,50,72,60,49,49,52,47,52,50,54,54,49,52,51,60,70,69,45,72,87,69,75,76,62,68,80,77,70,64,73,79,68,83,71,76,51,71,69,54,51,53,50,36,52,52,49,22,51,52,29,44,51,52,39,53,47,25,72,74,73,42,43,43,85,39,84,92,81,46,66,33,29,45,84,85,37,44,70,61,27,52,54,50,43,51,49,30,49,49,51,19,51,50,33,49,50,51,54,50,54,48,54,52,50,55,54,54,56,66,74,74,113

Sequence (137 aa):
MQPDYSKYTVDELYEALGSIDQHAYPQRTENIKSEIQQRAANTPVETRTPPVTKPKSKELGLGAQIFLSLMAVIFLSAAIYALYVGEINGARGADLSQKDQPTLFYLSFFTHLFVACYCVLQVYKQRKREQLAKKSQ

Foldseek 3Di:
DDDDLVPDDLVRLVVCLVPDPCVVCVPNNVVSVVSNVVVVVPDDPPPPPPPCVVVPPPQPPPVSLVVLQVLLVVLVVQLVVCVVVQWHQDPPRDIDHCVPHVPVSVVSSVVSVVSSVVSVVVSVVNVVVVVVVVVVD